Protein 7L71 (pdb70)

CATH classification: 2.30.42.10

Organism: Streptococcus agalactiae serotype V (strain ATCC BAA-611 / 2603 V/R) (NCBI:txid208435)

Nearest PDB structures (foldseek):
  7l71-assembly1_A  TM=1.010E+00  e=3.597E-21  Streptococcus agalactiae A909
  6jjl-assembly1_F-2  TM=8.199E-01  e=2.157E-06  Escherichia coli K-12
  3mh4-assembly2_B  TM=8.148E-01  e=3.159E-06  Escherichia coli K-12
  3pv3-assembly1_A  TM=8.210E-01  e=1.280E-05  Legionella fallonii
  3i18-assembly1_A  TM=8.649E-01  e=2.889E-04  Listeria monocytogenes

Foldseek 3Di:
DQQQFDQQFDWFLQPDDPVVVVVLQEDPPPRAFAFGQDGDPDFCVVPDDGSKTWQDKQNHGHGGPVRVCVVSRVDGQQDKMKTWTDNNHDTDIDITHRNDTNNPPD

Secondary structure (DSSP, 8-state):
-TTSB---B--BGGGS-HHHHHHT---TT--S-EE---B-----BTTB-TT-EEEEETTEE--SHHHHHHHHTTS-TT-EEEEEEEETTEEEEEEEE---BSTT--

Structure (mmCIF, N/CA/C/O backbone):
data_7L71
#
_entry.id   7L71
#
_cell.length_a   88.878
_cell.length_b   29.330
_cell.length_c   35.827
_cell.angle_alpha   90.000
_cell.angle_beta   101.450
_cell.angle_gamma   90.000
#
_symmetry.space_group_name_H-M   'C 1 2 1'
#
loop_
_entity.id
_entity.type
_entity.pdbx_description
1 polymer 'Serine protease'
2 non-polymer 'CHLORIDE ION'
3 water water
#
loop_
_atom_site.group_PDB
_atom_site.id
_atom_site.type_symbol
_atom_site.label_atom_id
_atom_site.label_alt_id
_atom_site.label_comp_id
_atom_site.label_asym_id
_atom_site.label_entity_id
_atom_site.label_seq_id
_atom_site.pdbx_PDB_ins_code
_atom_site.Cartn_x
_atom_site.Cartn_y
_atom_site.Cartn_z
_atom_site.occupancy
_atom_site.B_iso_or_equiv
_atom_site.auth_seq_id
_atom_site.auth_comp_id
_atom_site.auth_asym_id
_atom_site.auth_atom_id
_atom_site.pdbx_PDB_model_num
ATOM 1 N N . GLN A 1 1 ? -3.311 11.988 19.275 1.00 41.67 296 GLN A N 1
ATOM 2 C CA . GLN A 1 1 ? -2.644 11.838 20.605 1.00 38.57 296 GLN A CA 1
ATOM 3 C C . GLN A 1 1 ? -2.417 13.236 21.199 1.00 35.35 296 GLN A C 1
ATOM 4 O O . GLN A 1 1 ? -1.465 13.924 20.767 1.00 35.92 296 GLN A O 1
ATOM 10 N N . VAL A 1 2 ? -3.258 13.628 22.164 1.00 34.97 297 VAL A N 1
ATOM 11 C CA . VAL A 1 2 ? -3.216 14.995 22.772 1.00 34.54 297 VAL A CA 1
ATOM 12 C C . VAL A 1 2 ? -2.005 15.134 23.708 1.00 33.49 297 VAL A C 1
ATOM 13 O O . VAL A 1 2 ? -1.618 16.285 23.976 1.00 34.61 297 VAL A O 1
ATOM 17 N N . GLU A 1 3 ? -1.428 14.020 24.176 1.00 31.59 298 GLU A N 1
ATOM 18 C CA . GLU A 1 3 ? -0.294 14.073 25.145 1.00 31.38 298 GLU A CA 1
ATOM 19 C C . GLU A 1 3 ? 1.024 14.356 24.401 1.00 24.64 298 GLU A C 1
ATOM 20 O O . GLU A 1 3 ? 2.049 14.561 25.082 1.00 30.72 298 GLU A O 1
ATOM 26 N N . ARG A 1 4 ? 0.993 14.369 23.061 1.00 25.99 299 ARG A N 1
ATOM 27 C CA . ARG A 1 4 ? 2.185 14.665 22.220 1.00 24.01 299 ARG A CA 1
ATOM 28 C C . ARG A 1 4 ? 2.603 16.112 22.442 1.00 20.05 299 ARG A C 1
ATOM 29 O O . ARG A 1 4 ? 1.750 16.975 22.656 1.00 19.82 299 ARG A O 1
ATOM 37 N N . PRO A 1 5 ? 3.912 16.436 22.388 1.00 17.88 300 PRO A N 1
ATOM 38 C CA . PRO A 1 5 ? 4.320 17.819 22.565 1.00 16.00 300 PRO A CA 1
ATOM 39 C C . PRO A 1 5 ? 3.768 18.700 21.436 1.00 15.56 300 PRO A C 1
ATOM 40 O O . PRO A 1 5 ? 3.652 18.239 20.297 1.00 18.38 300 PRO A O 1
ATOM 44 N N . ALA A 1 6 ? 3.447 19.942 21.800 1.00 14.87 301 ALA A N 1
ATOM 45 C CA . ALA A 1 6 ? 2.888 20.949 20.878 1.00 15.12 301 ALA A CA 1
ATOM 46 C C . ALA A 1 6 ? 3.785 22.185 20.851 1.00 13.93 301 ALA A C 1
ATOM 47 O O . ALA A 1 6 ? 4.250 22.620 21.891 1.00 14.50 301 ALA A O 1
ATOM 49 N N A LEU A 1 7 ? 4.018 22.750 19.665 0.50 13.07 302 LEU A N 1
ATOM 50 N N B LEU A 1 7 ? 3.964 22.716 19.649 0.50 14.26 302 LEU A N 1
ATOM 51 C CA A LEU A 1 7 ? 4.800 24.015 19.552 0.50 12.26 302 LEU A CA 1
ATOM 52 C CA B LEU A 1 7 ? 4.822 23.888 19.366 0.50 13.64 302 LEU A CA 1
ATOM 53 C C A LEU A 1 7 ? 3.859 25.214 19.573 0.50 12.45 302 LEU A C 1
ATOM 54 C C B LEU A 1 7 ? 3.963 25.164 19.354 0.50 14.23 302 LEU A C 1
ATOM 55 O O A LEU A 1 7 ? 4.264 26.290 20.048 0.50 13.29 302 LEU A O 1
ATOM 56 O O B LEU A 1 7 ? 4.491 26.237 19.694 0.50 15.31 302 LEU A O 1
ATOM 65 N N . GLY A 1 8 ? 2.683 25.044 18.980 1.00 13.78 303 GLY A N 1
ATOM 66 C CA . GLY A 1 8 ? 1.753 26.174 18.883 1.00 14.82 303 GLY A CA 1
ATOM 67 C C . GLY A 1 8 ? 1.998 26.929 17.592 1.00 14.87 303 GLY A C 1
ATOM 68 O O . GLY A 1 8 ? 2.067 28.161 17.649 1.00 18.68 303 GLY A O 1
ATOM 69 N N . ILE A 1 9 ? 2.228 26.213 16.485 1.00 12.04 304 ILE A N 1
ATOM 70 C CA . ILE A 1 9 ? 2.362 26.917 15.181 1.00 11.03 304 ILE A CA 1
ATOM 71 C C . ILE A 1 9 ? 1.406 26.328 14.163 1.00 10.90 304 ILE A C 1
ATOM 72 O O . ILE A 1 9 ? 1.016 25.153 14.269 1.00 12.86 304 ILE A O 1
ATOM 77 N N . SER A 1 10 ? 1.018 27.176 13.228 1.00 10.07 305 SER A N 1
ATOM 78 C CA . SER A 1 10 ? 0.390 26.675 11.990 1.00 10.28 305 SER A CA 1
ATOM 79 C C . SER A 1 10 ? 1.424 26.872 10.878 1.00 9.32 305 SER A C 1
ATOM 80 O O . SER A 1 10 ? 2.302 27.741 10.970 1.00 9.86 305 SER A O 1
ATOM 91 N N . ALA A 1 12 ? 2.732 26.087 6.496 1.00 7.96 307 ALA A N 1
ATOM 92 C CA . ALA A 1 12 ? 2.482 25.764 5.100 1.00 8.13 307 ALA A CA 1
ATOM 93 C C . ALA A 1 12 ? 3.806 25.309 4.489 1.00 8.22 307 ALA A C 1
ATOM 94 O O . ALA A 1 12 ? 4.833 25.947 4.721 1.00 9.29 307 ALA A O 1
ATOM 96 N N . GLY A 1 13 ? 3.784 24.250 3.693 1.00 8.38 308 GLY A N 1
ATOM 97 C CA . GLY A 1 13 ? 5.005 23.834 2.997 1.00 8.50 308 GLY A CA 1
ATOM 98 C C . GLY A 1 13 ? 5.360 24.790 1.870 1.00 7.89 308 GLY A C 1
ATOM 99 O O . GLY A 1 13 ? 4.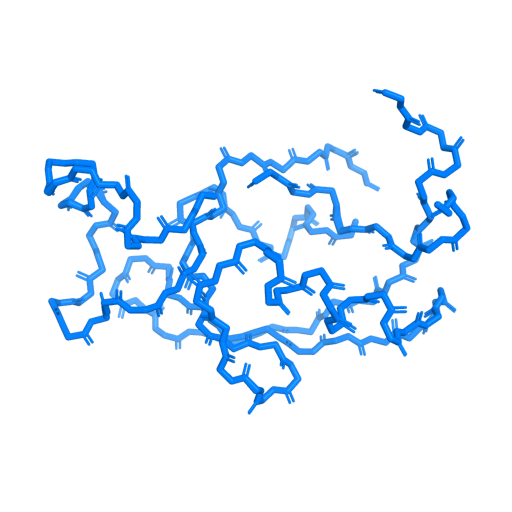472 25.160 1.089 1.00 8.15 308 GLY A O 1
ATOM 100 N N . LEU A 1 14 ? 6.638 25.149 1.732 1.00 8.21 309 LEU A N 1
ATOM 101 C CA . LEU A 1 14 ? 7.050 26.040 0.605 1.00 9.14 309 LEU A CA 1
ATOM 102 C C . LEU A 1 14 ? 6.634 25.456 -0.739 1.00 9.20 309 LEU A C 1
ATOM 103 O O . LEU A 1 14 ? 6.227 26.223 -1.626 1.00 11.19 309 LEU A O 1
ATOM 108 N N . SER A 1 15 ? 6.759 24.148 -0.897 1.00 9.13 310 SER A N 1
ATOM 109 C CA . SER A 1 15 ? 6.471 23.525 -2.212 1.00 10.13 310 SER A CA 1
ATOM 110 C C . SER A 1 15 ? 4.992 23.644 -2.582 1.00 10.51 310 SER A C 1
ATOM 111 O O . SER A 1 15 ? 4.658 23.343 -3.729 1.00 11.92 310 SER A O 1
ATOM 114 N N . ASN A 1 16 ? 4.148 24.099 -1.662 1.00 10.32 311 ASN A N 1
ATOM 115 C CA . ASN A 1 16 ? 2.700 24.221 -1.941 1.00 11.27 311 ASN A CA 1
ATOM 116 C C . ASN A 1 16 ? 2.287 25.671 -2.180 1.00 12.17 311 ASN A C 1
ATOM 117 O O . ASN A 1 16 ? 1.116 25.901 -2.478 1.00 14.39 311 ASN A O 1
ATOM 122 N N . LEU A 1 17 ? 3.212 26.611 -2.069 1.00 10.90 312 LEU A N 1
ATOM 123 C CA . LEU A 1 17 ? 2.831 28.036 -2.138 1.00 10.46 312 LEU A CA 1
ATOM 124 C C . LEU A 1 17 ? 3.118 28.639 -3.505 1.00 11.03 312 LEU A C 1
ATOM 125 O O . LEU A 1 17 ? 4.130 28.360 -4.143 1.00 13.20 312 LEU A O 1
ATOM 130 N N . PRO A 1 18 ? 2.215 29.525 -3.955 1.00 10.52 313 PRO A N 1
ATOM 131 C CA . PRO A 1 18 ? 2.436 30.294 -5.169 1.00 11.25 313 PRO A CA 1
ATOM 132 C C . PRO A 1 18 ? 3.692 31.165 -5.057 1.00 10.40 313 PRO A C 1
ATOM 133 O O . PRO A 1 18 ? 4.062 31.591 -3.970 1.00 10.02 313 PRO A O 1
ATOM 137 N N A SER A 1 19 ? 4.262 31.440 -6.228 0.70 12.47 314 SER A N 1
ATOM 138 N N B SER A 1 19 ? 4.315 31.442 -6.203 0.30 12.34 314 SER A N 1
ATOM 139 C CA A SER A 1 19 ? 5.487 32.251 -6.418 0.70 13.24 314 SER A CA 1
ATOM 140 C CA B SER A 1 19 ? 5.576 32.225 -6.246 0.30 12.88 314 SER A CA 1
ATOM 141 C C A SER A 1 19 ? 5.366 33.587 -5.679 0.70 11.58 314 SER A C 1
ATOM 142 C C B SER A 1 19 ? 5.385 33.615 -5.629 0.30 11.43 314 SER A C 1
ATOM 143 O O A SER A 1 19 ? 6.314 33.983 -4.990 0.70 12.08 314 SER A O 1
ATOM 144 O O B SER A 1 19 ? 6.333 34.095 -4.978 0.30 11.29 314 SER A O 1
ATOM 149 N N . ASP A 1 20 ? 4.220 34.246 -5.811 1.00 11.84 315 ASP A N 1
ATOM 150 C CA . ASP A 1 20 ? 4.043 35.595 -5.223 1.00 13.43 315 ASP A CA 1
ATOM 151 C C . ASP A 1 20 ? 4.076 35.507 -3.698 1.00 12.39 315 ASP A C 1
ATOM 152 O O . ASP A 1 20 ? 4.617 36.433 -3.065 1.00 14.72 315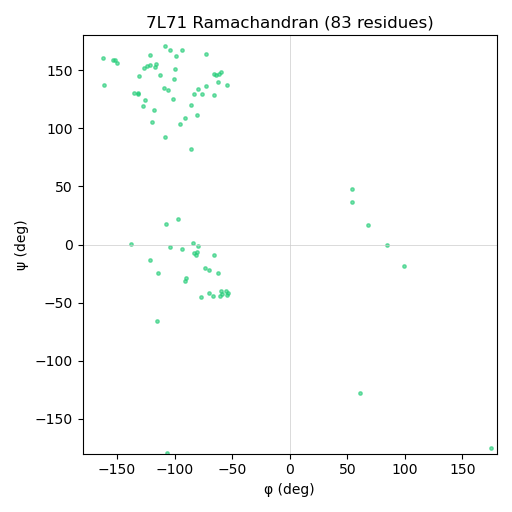 ASP A O 1
ATOM 157 N N . VAL A 1 21 ? 3.511 34.440 -3.135 1.00 10.28 316 VAL A N 1
ATOM 158 C CA . VAL A 1 21 ? 3.501 34.274 -1.657 1.00 10.40 316 VAL A CA 1
ATOM 159 C C . VAL A 1 21 ? 4.945 34.064 -1.189 1.00 9.59 316 VAL A C 1
ATOM 160 O O . VAL A 1 21 ? 5.377 34.688 -0.200 1.00 10.94 316 VAL A O 1
ATOM 164 N N . ILE A 1 22 ? 5.692 33.223 -1.895 1.00 9.14 317 ILE A N 1
ATOM 165 C CA . ILE A 1 22 ? 7.099 32.966 -1.502 1.00 9.68 317 ILE A CA 1
ATOM 166 C C . ILE A 1 22 ? 7.916 34.251 -1.592 1.00 9.58 317 ILE A C 1
ATOM 167 O O . ILE A 1 22 ? 8.710 34.511 -0.694 1.00 9.76 317 ILE A O 1
ATOM 172 N N A SER A 1 23 ? 7.679 35.063 -2.617 0.60 10.71 318 SER A N 1
ATOM 173 N N B SER A 1 23 ? 7.755 35.003 -2.682 0.40 10.87 318 SER A N 1
ATOM 174 C CA A SER A 1 23 ? 8.468 36.311 -2.765 0.60 11.73 318 SER A CA 1
ATOM 175 C CA B SER A 1 23 ? 8.558 36.236 -2.886 0.40 12.20 318 SER A CA 1
ATOM 176 C C A SER A 1 23 ? 8.277 37.229 -1.548 0.60 11.38 318 SER A C 1
ATOM 177 C C B SER A 1 23 ? 8.457 37.146 -1.656 0.40 11.79 318 SER A C 1
ATOM 178 O O A SER A 1 23 ? 9.243 37.909 -1.183 0.60 11.80 318 SER A O 1
ATOM 179 O O B SER A 1 23 ? 9.490 37.700 -1.248 0.40 12.40 318 SER A O 1
ATOM 184 N N A LYS A 1 24 ? 7.089 37.242 -0.936 0.60 11.49 319 LYS A N 1
ATOM 185 N N B LYS A 1 24 ? 7.257 37.263 -1.082 0.40 11.42 319 LYS A N 1
ATOM 186 C CA A LYS A 1 24 ? 6.822 38.141 0.224 0.60 12.94 319 LYS A CA 1
ATOM 187 C CA B LYS A 1 24 ? 6.988 38.155 0.080 0.40 12.02 319 LYS A CA 1
ATOM 188 C C A LYS A 1 24 ? 7.648 37.704 1.446 0.60 11.39 319 LYS A C 1
ATOM 189 C C B LYS A 1 24 ? 7.811 37.751 1.310 0.40 10.72 319 LYS A C 1
ATOM 190 O O A LYS A 1 24 ? 7.814 38.514 2.370 0.60 12.32 319 LYS A O 1
ATOM 191 O O B LYS A 1 24 ? 8.117 38.638 2.125 0.40 11.80 319 LYS A O 1
ATOM 202 N N . LEU A 1 25 ? 8.153 36.471 1.447 1.00 9.62 320 LEU A N 1
ATOM 203 C CA . LEU A 1 25 ? 8.934 35.975 2.615 1.00 9.42 320 LEU A CA 1
ATOM 204 C C . LEU A 1 25 ? 10.348 36.558 2.619 1.00 9.28 320 LEU A C 1
ATOM 205 O O . LEU A 1 25 ? 11.003 36.506 3.666 1.00 10.16 320 LEU A O 1
ATOM 210 N N . LYS A 1 26 ? 10.820 36.998 1.456 1.00 9.44 321 LYS A N 1
ATOM 211 C CA . LYS A 1 26 ? 12.164 37.613 1.293 1.00 10.13 321 LYS A CA 1
ATOM 212 C C . LYS A 1 26 ? 13.238 36.678 1.848 1.00 8.87 321 LYS A C 1
ATOM 213 O O . LYS A 1 26 ? 14.144 37.131 2.557 1.00 10.01 321 LYS A O 1
ATOM 219 N N . ILE A 1 27 ? 13.143 35.419 1.454 1.00 9.29 322 ILE A N 1
ATOM 220 C CA . ILE A 1 27 ? 14.174 34.410 1.783 1.00 8.89 322 ILE A CA 1
ATOM 221 C C . ILE A 1 27 ? 15.088 34.262 0.575 1.00 9.23 322 ILE A C 1
ATOM 222 O O . ILE A 1 27 ? 14.747 34.655 -0.545 1.00 10.25 322 ILE A O 1
ATOM 227 N N . PRO A 1 28 ? 16.295 33.691 0.749 1.00 9.87 323 PRO A N 1
ATOM 228 C CA . PRO A 1 28 ? 17.201 33.527 -0.382 1.00 10.99 323 PRO A CA 1
ATOM 229 C C . PRO A 1 28 ? 16.566 32.626 -1.448 1.00 11.02 323 PRO A C 1
ATOM 230 O O . PRO A 1 28 ? 15.841 31.695 -1.125 1.00 10.20 323 PRO A O 1
ATOM 234 N N . SER A 1 29 ? 16.880 32.910 -2.709 1.00 13.33 324 SER A N 1
ATOM 235 C CA . SER A 1 29 ? 16.280 32.156 -3.838 1.00 14.28 324 SER A CA 1
ATOM 236 C C . SER A 1 29 ? 16.662 30.674 -3.778 1.00 13.75 324 SER A C 1
ATOM 237 O O . SER A 1 29 ? 15.906 29.859 -4.339 1.00 15.57 324 SER A O 1
ATOM 240 N N . ASN A 1 30 ? 17.786 30.337 -3.140 1.00 13.10 325 ASN A N 1
ATOM 241 C CA . ASN A 1 30 ? 18.233 28.916 -3.079 1.00 14.20 325 ASN A CA 1
ATOM 242 C C . ASN A 1 30 ? 17.534 28.165 -1.935 1.00 12.24 325 ASN A C 1
ATOM 243 O O . ASN A 1 30 ? 17.808 26.967 -1.777 1.00 14.82 325 ASN A O 1
ATOM 248 N N . VAL A 1 31 ? 16.634 28.819 -1.194 1.00 10.05 326 VAL A N 1
ATOM 249 C CA . VAL A 1 31 ? 15.842 28.095 -0.158 1.00 9.05 326 VAL A CA 1
ATOM 250 C C . VAL A 1 31 ? 14.517 27.708 -0.797 1.00 8.71 326 VAL A C 1
ATOM 251 O O . VAL A 1 31 ? 13.652 28.572 -0.992 1.00 9.73 326 VAL A O 1
ATOM 255 N N . THR A 1 32 ? 14.380 26.434 -1.152 1.00 8.72 327 THR A N 1
ATOM 256 C CA . THR A 1 32 ? 13.179 25.968 -1.888 1.00 9.73 327 THR A CA 1
ATOM 257 C C . THR A 1 32 ? 12.427 24.865 -1.141 1.00 9.69 327 THR A C 1
ATOM 258 O O . THR A 1 32 ? 11.298 24.570 -1.504 1.00 12.44 327 THR A O 1
ATOM 262 N N . ASN A 1 33 ? 13.041 24.286 -0.122 1.00 9.78 328 ASN A N 1
ATOM 263 C CA . ASN A 1 33 ? 12.453 23.190 0.689 1.00 10.77 328 ASN A CA 1
ATOM 264 C C . ASN A 1 33 ? 12.318 23.692 2.126 1.00 9.89 328 ASN A C 1
ATOM 265 O O . ASN A 1 33 ? 13.343 23.960 2.740 1.00 13.31 328 ASN A O 1
ATOM 270 N N . GLY A 1 34 ? 11.105 23.809 2.644 1.00 7.37 329 GLY A N 1
ATOM 271 C CA . GLY A 1 34 ? 10.960 24.259 4.032 1.00 6.68 329 GLY A CA 1
ATOM 272 C C . GLY A 1 34 ? 9.514 24.442 4.404 1.00 6.46 329 GLY A C 1
ATOM 273 O O . GLY A 1 34 ? 8.612 24.123 3.619 1.00 7.97 329 GLY A O 1
ATOM 274 N N . ILE A 1 35 ? 9.316 24.944 5.609 1.00 6.55 330 ILE A N 1
ATOM 275 C CA . ILE A 1 35 ? 7.976 25.102 6.196 1.00 6.74 330 ILE A CA 1
ATOM 276 C C . ILE A 1 35 ? 7.813 26.534 6.665 1.00 6.05 330 ILE A C 1
ATOM 277 O O . ILE A 1 35 ? 8.545 26.969 7.551 1.00 6.38 330 ILE A O 1
ATOM 282 N N . VAL A 1 36 ? 6.848 27.228 6.102 1.00 6.65 331 VAL A N 1
ATOM 283 C CA . VAL A 1 36 ? 6.568 28.603 6.541 1.00 6.97 331 VAL A CA 1
ATOM 284 C C . VAL A 1 36 ? 5.748 28.554 7.824 1.00 7.04 331 VAL A C 1
ATOM 285 O O . VAL A 1 36 ? 4.752 27.820 7.899 1.00 7.97 331 VAL A O 1
ATOM 289 N N . VAL A 1 37 ? 6.156 29.361 8.791 1.00 7.00 332 VAL A N 1
ATOM 290 C CA . VAL A 1 37 ? 5.371 29.565 10.030 1.00 7.92 332 VAL A CA 1
ATOM 291 C C . VAL A 1 37 ? 4.269 30.574 9.690 1.00 9.00 332 VAL A C 1
ATOM 292 O O . VAL A 1 37 ? 4.551 31.763 9.419 1.00 11.19 332 VAL A O 1
ATOM 296 N N . ALA A 1 38 ? 3.030 30.101 9.680 1.00 9.42 333 ALA A N 1
ATOM 297 C CA . ALA A 1 38 ? 1.895 30.963 9.288 1.00 11.33 333 ALA A CA 1
ATOM 298 C C . ALA A 1 38 ? 1.304 31.684 10.501 1.00 11.93 333 ALA A C 1
ATOM 299 O O . ALA A 1 38 ? 0.709 32.759 10.314 1.00 14.11 333 ALA A O 1
ATOM 301 N N . SER A 1 39 ? 1.411 31.089 11.683 1.00 12.15 334 SER A N 1
ATOM 302 C CA . SER A 1 39 ? 0.870 31.730 12.898 1.00 13.24 334 SER A CA 1
ATOM 303 C C . SER A 1 39 ? 1.508 31.070 14.115 1.00 12.77 334 SER A C 1
ATOM 304 O O . SER A 1 39 ? 2.006 29.936 14.013 1.00 12.27 334 SER A O 1
ATOM 307 N N . ILE A 1 40 ? 1.444 31.777 15.231 1.00 13.87 335 ILE A N 1
ATOM 308 C CA . ILE A 1 40 ? 1.995 31.302 16.527 1.00 13.89 335 ILE A CA 1
ATOM 309 C C . ILE A 1 40 ? 0.942 31.514 17.612 1.00 16.41 335 ILE A C 1
ATOM 310 O O . ILE A 1 40 ? 0.410 32.643 17.711 1.00 19.52 335 ILE A O 1
ATOM 315 N N . GLN A 1 41 ? 0.671 30.467 18.391 1.00 17.69 336 GLN A N 1
ATOM 316 C CA . GLN A 1 41 ? -0.320 30.536 19.497 1.00 19.71 336 GLN A CA 1
ATOM 317 C C . GLN A 1 41 ? 0.332 31.134 20.749 1.00 20.32 336 GLN A C 1
ATOM 318 O O . GLN A 1 41 ? 1.423 30.696 21.128 1.00 19.09 336 GLN A O 1
ATOM 324 N N A SER A 1 42 ? -0.343 32.101 21.375 0.60 22.82 337 SER A N 1
ATOM 325 N N B SER A 1 42 ? -0.340 32.104 21.379 0.40 22.57 337 SER A N 1
ATOM 326 C CA A SER A 1 42 ? 0.173 32.740 22.613 0.60 24.23 337 SER A CA 1
ATOM 327 C CA B SER A 1 42 ? 0.169 32.758 22.615 0.40 23.92 337 SER A CA 1
ATOM 328 C C A SER A 1 42 ? 0.383 31.677 23.697 0.60 22.80 337 SER A C 1
ATOM 329 C C B SER A 1 42 ? 0.356 31.715 23.724 0.40 23.08 337 SER A C 1
ATOM 330 O O A SER A 1 42 ? -0.438 30.734 23.773 0.60 24.02 337 SER A O 1
ATOM 331 O O B SER A 1 42 ? -0.525 30.838 23.863 0.40 24.13 337 SER A O 1
ATOM 336 N N . GLY A 1 43 ? 1.455 31.819 24.480 1.00 22.14 338 GLY A N 1
ATOM 337 C CA . GLY A 1 43 ? 1.733 30.912 25.609 1.00 22.58 338 GLY A CA 1
ATOM 338 C C . GLY A 1 43 ? 2.227 29.526 25.200 1.00 20.27 338 GLY A C 1
ATOM 339 O O . GLY A 1 43 ? 2.439 28.677 26.066 1.00 23.33 338 GLY A O 1
ATOM 348 N N . PRO A 1 45 ? 5.187 27.004 23.204 1.00 11.63 340 PRO A N 1
ATOM 349 C CA . PRO A 1 45 ? 6.645 27.069 23.187 1.00 10.61 340 PRO A CA 1
ATOM 350 C C . PRO A 1 45 ? 7.242 27.897 22.041 1.00 9.29 340 PRO A C 1
ATOM 351 O O . PRO A 1 45 ? 8.289 28.475 22.237 1.00 9.74 340 PRO A O 1
ATOM 355 N N . ALA A 1 46 ? 6.585 27.945 20.884 1.00 9.16 341 ALA A N 1
ATOM 356 C CA . ALA A 1 46 ? 7.159 28.723 19.763 1.00 9.18 341 ALA A CA 1
ATOM 357 C C . ALA A 1 46 ? 7.114 30.236 20.016 1.00 9.62 341 ALA A C 1
ATOM 358 O O . ALA A 1 46 ? 7.881 30.958 19.365 1.00 10.21 341 ALA A O 1
ATOM 360 N N . GLN A 1 47 ? 6.228 30.714 20.891 1.00 11.07 342 GLN A N 1
ATOM 361 C CA . GLN A 1 47 ? 6.127 32.181 21.104 1.00 12.83 342 GLN A CA 1
ATOM 362 C C . GLN A 1 47 ? 7.421 32.719 21.729 1.00 12.56 342 GLN A C 1
ATOM 363 O O . GLN A 1 47 ? 7.885 32.155 22.746 1.00 13.56 342 GLN A O 1
ATOM 369 N N . GLY A 1 48 ? 7.990 33.766 21.126 1.00 13.04 343 GLY A N 1
ATOM 370 C CA . GLY A 1 48 ? 9.260 34.357 21.593 1.00 14.26 343 GLY A CA 1
ATOM 371 C C . GLY A 1 48 ? 10.470 33.620 21.042 1.00 12.88 343 GLY A C 1
ATOM 372 O O . GLY A 1 48 ? 11.607 34.019 21.365 1.00 15.50 343 GLY A O 1
ATOM 373 N N . LYS A 1 49 ? 10.233 32.569 20.254 1.00 10.71 344 LYS A N 1
ATOM 374 C CA . LYS A 1 49 ? 11.330 31.775 19.640 1.00 9.93 344 LYS A CA 1
ATOM 375 C C . LYS A 1 49 ? 11.240 31.955 18.124 1.00 9.36 344 LYS A C 1
ATOM 376 O O . LYS A 1 49 ? 12.156 32.520 17.510 1.00 10.67 344 LYS A O 1
ATOM 382 N N . LEU A 1 50 ? 10.153 31.448 17.555 1.00 9.07 345 LEU A N 1
ATOM 383 C CA . LEU A 1 50 ? 9.874 31.599 16.114 1.00 8.82 345 LEU A CA 1
ATOM 384 C C . LEU A 1 50 ? 8.987 32.820 15.920 1.00 10.14 345 LEU A C 1
ATOM 385 O O . LEU A 1 50 ? 8.464 33.373 16.916 1.00 13.86 345 LEU A O 1
ATOM 390 N N . LYS A 1 51 ? 8.878 33.221 14.665 1.00 9.66 346 LYS A N 1
ATOM 391 C CA . LYS A 1 51 ? 8.046 34.354 14.250 1.00 10.92 346 LYS A CA 1
ATOM 392 C C . LYS A 1 51 ? 7.292 34.006 12.987 1.00 9.99 346 LYS A C 1
ATOM 393 O O . LYS A 1 51 ? 7.756 33.185 12.167 1.00 8.90 346 LYS A O 1
ATOM 399 N N A LYS A 1 52 ? 6.148 34.656 12.818 0.50 11.11 347 LYS A N 1
ATOM 400 N N B LYS A 1 52 ? 6.148 34.649 12.825 0.50 10.87 347 LYS A N 1
ATOM 401 C CA A LYS A 1 52 ? 5.383 34.510 11.566 0.50 11.18 347 LYS A CA 1
ATOM 402 C CA B LYS A 1 52 ? 5.404 34.489 11.567 0.50 10.55 347 LYS A CA 1
ATOM 403 C C A LYS A 1 52 ? 6.326 34.823 10.397 0.50 9.75 347 LYS A C 1
ATOM 404 C C B LYS A 1 52 ? 6.341 34.815 10.400 0.50 9.52 347 LYS A C 1
ATOM 405 O O A LYS A 1 52 ? 7.122 35.776 10.500 0.50 10.25 347 LYS A O 1
ATOM 406 O O B LYS A 1 52 ? 7.118 35.785 10.494 0.50 10.07 347 LYS A O 1
ATOM 417 N N . TYR A 1 53 ? 6.247 34.003 9.348 1.00 9.29 348 TYR A N 1
ATOM 418 C CA . TYR A 1 53 ? 7.019 34.132 8.086 1.00 9.18 348 TYR A CA 1
ATOM 419 C C . TYR A 1 53 ? 8.410 33.518 8.202 1.00 7.87 348 TYR A C 1
ATOM 420 O O . TYR A 1 53 ? 9.092 33.481 7.172 1.00 8.26 348 TYR A O 1
ATOM 429 N N . ASP A 1 54 ? 8.813 33.039 9.376 1.00 7.21 349 ASP A N 1
ATOM 430 C CA . ASP A 1 54 ? 10.046 32.225 9.410 1.00 6.63 349 ASP A CA 1
ATOM 431 C C . ASP A 1 54 ? 9.841 31.011 8.501 1.00 6.13 349 ASP A C 1
ATOM 432 O O . ASP A 1 54 ? 8.725 30.477 8.425 1.00 7.01 349 ASP A O 1
ATOM 437 N N . VAL A 1 55 ? 10.930 30.557 7.900 1.00 5.39 350 VAL A N 1
ATOM 438 C CA . VAL A 1 55 ? 10.884 29.367 7.019 1.00 5.30 350 VAL A CA 1
ATOM 439 C C . VAL A 1 55 ? 11.812 28.323 7.638 1.00 4.89 350 VAL A C 1
ATOM 440 O O . VAL A 1 55 ? 13.043 28.464 7.577 1.00 5.16 350 VAL A O 1
ATOM 444 N N . ILE A 1 56 ? 11.210 27.318 8.248 1.00 4.90 351 ILE A N 1
ATOM 445 C CA . ILE A 1 56 ? 11.966 26.235 8.911 1.00 4.71 351 ILE A CA 1
ATOM 446 C C . ILE A 1 56 ? 12.524 25.299 7.849 1.00 4.77 351 ILE A C 1
ATOM 447 O O . ILE A 1 56 ? 11.779 24.817 6.989 1.00 5.67 351 ILE A O 1
ATOM 452 N N . THR A 1 57 ? 13.816 25.019 7.932 1.00 4.79 352 THR A N 1
ATOM 453 C CA . THR A 1 57 ? 14.475 24.092 6.997 1.00 5.35 352 THR A CA 1
ATOM 454 C C . THR A 1 57 ? 14.985 22.836 7.700 1.00 5.47 352 THR A C 1
ATOM 455 O O . THR A 1 57 ? 15.172 21.837 6.985 1.00 6.47 352 THR A O 1
ATOM 459 N N . LYS A 1 58 ? 15.260 22.877 8.995 1.00 5.23 353 LYS A N 1
ATOM 460 C CA A LYS A 1 58 ? 15.699 21.665 9.724 0.60 5.60 353 LYS A CA 1
ATOM 461 C CA B LYS A 1 58 ? 15.690 21.668 9.729 0.40 5.46 353 LYS A CA 1
ATOM 462 C C . LYS A 1 58 ? 15.112 21.687 11.134 1.00 5.09 353 LYS A C 1
ATOM 463 O O . LYS A 1 58 ? 14.893 22.778 11.700 1.00 5.32 353 LYS A O 1
ATOM 474 N N . VAL A 1 59 ? 14.911 20.497 11.661 1.00 5.33 354 VAL A N 1
ATOM 475 C CA . VAL A 1 59 ? 14.572 20.297 13.086 1.00 5.51 354 VAL A CA 1
ATOM 476 C C . VAL A 1 59 ? 15.516 19.204 13.577 1.00 5.53 354 VAL A C 1
ATOM 477 O O . VAL A 1 59 ? 15.637 18.165 12.902 1.00 6.29 354 VAL A O 1
ATOM 481 N N . ASP A 1 60 ? 16.192 19.433 14.694 1.00 5.62 355 ASP A N 1
ATOM 482 C CA . ASP A 1 60 ? 17.150 18.426 15.221 1.00 6.57 355 ASP A CA 1
ATOM 483 C C . ASP A 1 60 ? 18.169 18.053 14.139 1.00 7.29 355 ASP A C 1
ATOM 484 O O . ASP A 1 60 ? 18.595 16.891 14.067 1.00 8.95 355 ASP A O 1
ATOM 489 N N . ASP A 1 61 ? 18.554 19.041 13.343 1.00 7.31 356 ASP A N 1
ATOM 490 C CA . ASP A 1 61 ? 19.576 18.895 12.280 1.00 9.30 356 ASP A CA 1
ATOM 491 C C . ASP A 1 61 ? 19.100 17.994 11.140 1.00 9.87 356 ASP A C 1
ATOM 492 O O . ASP A 1 61 ? 19.948 17.590 10.337 1.00 13.94 356 ASP A O 1
ATOM 497 N N . LYS A 1 62 ? 17.801 17.745 11.049 1.00 8.72 357 LYS A N 1
ATOM 498 C CA A LYS A 1 62 ? 17.275 16.955 9.930 0.50 9.06 357 LYS A CA 1
ATOM 499 C CA B LYS A 1 62 ? 17.168 16.907 9.987 0.50 9.20 357 LYS A CA 1
ATOM 500 C C . LYS A 1 62 ? 16.433 17.850 9.026 1.00 8.19 357 LYS A C 1
ATOM 501 O O . LYS A 1 62 ? 15.574 18.595 9.506 1.00 6.95 357 LYS A O 1
ATOM 512 N N . GLU A 1 63 ? 16.696 17.766 7.733 1.00 9.25 358 GLU A N 1
ATOM 513 C CA . GLU A 1 63 ? 15.961 18.606 6.769 1.00 9.19 358 GLU A CA 1
ATOM 514 C C . GLU A 1 63 ? 14.472 18.263 6.823 1.00 8.74 358 GLU A C 1
ATOM 515 O O . GLU A 1 63 ? 14.122 17.080 6.880 1.00 10.19 358 GLU A O 1
ATOM 521 N N . VAL A 1 64 ? 13.636 19.302 6.750 1.00 7.75 359 VAL A N 1
ATOM 522 C CA . VAL A 1 64 ? 12.158 19.173 6.709 1.00 8.17 359 VAL A CA 1
ATOM 523 C C . VAL A 1 64 ? 11.642 20.037 5.562 1.00 8.49 359 VAL A C 1
ATOM 524 O O . VAL A 1 64 ? 12.178 21.126 5.310 1.00 9.81 359 VAL A O 1
ATOM 528 N N . ALA A 1 65 ? 10.583 19.572 4.912 1.00 8.65 360 ALA A N 1
ATOM 529 C CA . ALA A 1 65 ? 10.063 20.276 3.717 1.00 9.45 360 ALA A CA 1
ATOM 530 C C . ALA A 1 65 ? 8.535 20.335 3.716 1.00 9.45 360 ALA A C 1
ATOM 531 O O . ALA A 1 65 ? 7.968 20.866 2.758 1.00 10.33 360 ALA A O 1
ATOM 533 N N . SER A 1 66 ? 7.885 19.786 4.730 1.00 8.88 361 SER A N 1
ATOM 534 C CA . SER A 1 66 ? 6.410 19.772 4.782 1.00 9.48 361 SER A CA 1
ATOM 535 C C . SER A 1 66 ? 5.985 19.751 6.232 1.00 8.79 361 SER A C 1
ATOM 536 O O . SER A 1 66 ? 6.733 19.310 7.113 1.00 9.05 361 SER A O 1
ATOM 539 N N . PRO A 1 67 ? 4.739 20.164 6.515 1.00 9.25 362 PRO A N 1
ATOM 540 C CA . PRO A 1 67 ? 4.235 20.055 7.877 1.00 9.36 362 PRO A CA 1
ATOM 541 C C . PRO A 1 67 ? 4.369 18.635 8.449 1.00 9.51 362 PRO A C 1
ATOM 542 O O . PRO A 1 67 ? 4.754 18.499 9.595 1.00 9.84 362 PRO A O 1
ATOM 546 N N . SER A 1 68 ? 4.074 17.611 7.647 1.00 10.00 363 SER A N 1
ATOM 547 C CA A SER A 1 68 ? 4.169 16.220 8.157 0.70 10.93 363 SER A CA 1
ATOM 548 C CA B SER A 1 68 ? 4.181 16.194 8.083 0.30 10.69 363 SER A CA 1
ATOM 549 C C . SER A 1 68 ? 5.614 15.871 8.531 1.00 10.22 363 SER A C 1
ATOM 550 O O . SER A 1 68 ? 5.790 15.110 9.484 1.00 11.25 363 SER A O 1
ATOM 555 N N . ASP A 1 69 ? 6.599 16.393 7.812 1.00 9.68 364 ASP A N 1
ATOM 556 C CA . ASP A 1 69 ? 8.016 16.120 8.150 1.00 9.79 364 ASP A CA 1
ATOM 557 C C . ASP A 1 69 ? 8.300 16.644 9.559 1.00 9.36 364 ASP A C 1
ATOM 558 O O . ASP A 1 69 ? 8.990 15.973 10.332 1.00 10.46 364 ASP A O 1
ATOM 563 N N . LEU A 1 70 ? 7.829 17.849 9.865 1.00 9.18 365 LEU A N 1
ATOM 564 C CA . LEU A 1 70 ? 8.081 18.420 11.204 1.00 9.39 365 LEU A CA 1
ATOM 565 C C . LEU A 1 70 ? 7.277 17.647 12.247 1.00 9.65 365 LEU A C 1
ATOM 566 O O . LEU A 1 70 ? 7.825 17.357 13.315 1.00 10.41 365 LEU A O 1
ATOM 571 N N . GLN A 1 71 ? 6.033 17.301 11.940 1.00 10.17 366 GLN A N 1
ATOM 572 C CA . GLN A 1 71 ? 5.210 16.532 12.907 1.00 11.41 366 GLN A CA 1
ATOM 573 C C . GLN A 1 71 ? 5.890 15.196 13.243 1.00 11.46 366 GLN A C 1
ATOM 574 O O . GLN A 1 71 ? 5.916 14.844 14.426 1.00 12.62 366 GLN A O 1
ATOM 580 N N . SER A 1 72 ? 6.437 14.504 12.245 1.00 11.77 367 SER A N 1
ATOM 581 C CA . SER A 1 72 ? 7.126 13.208 12.491 1.00 12.58 367 SER A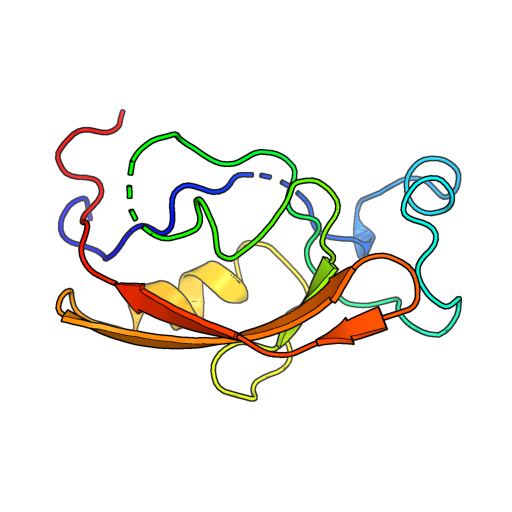 CA 1
ATOM 582 C C . SER A 1 72 ? 8.215 13.382 13.556 1.00 12.53 367 SER A C 1
ATOM 583 O O . SER A 1 72 ? 8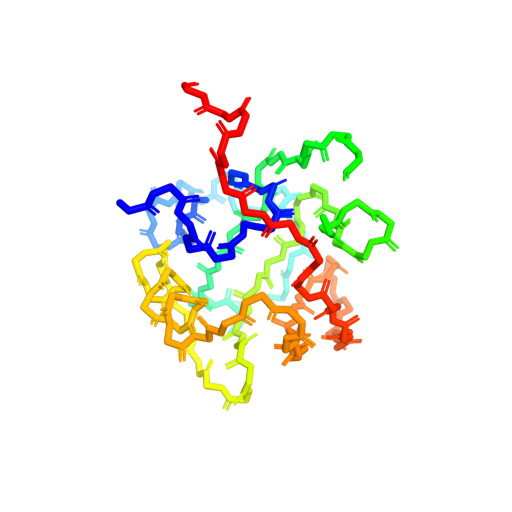.350 12.533 14.447 1.00 13.62 367 SER A O 1
ATOM 586 N N . LEU A 1 73 ? 8.980 14.458 13.461 1.00 11.88 368 LEU A N 1
ATOM 587 C CA . LEU A 1 73 ? 10.099 14.669 14.407 1.00 12.29 368 LEU A CA 1
ATOM 588 C C . LEU A 1 73 ? 9.589 15.144 15.756 1.00 12.97 368 LEU A C 1
ATOM 589 O O . LEU A 1 73 ? 10.062 14.639 16.786 1.00 14.16 368 LEU A O 1
ATOM 594 N N . LEU A 1 74 ? 8.679 16.104 15.733 1.00 13.19 369 LEU A N 1
ATOM 595 C CA . LEU A 1 74 ? 8.149 16.676 16.989 1.00 13.60 369 LEU A CA 1
ATOM 596 C C . LEU A 1 74 ? 7.485 15.567 17.804 1.00 14.66 369 LEU A C 1
ATOM 597 O O . LEU A 1 74 ? 7.742 15.485 19.021 1.00 16.10 369 LEU A O 1
ATOM 602 N N . TYR A 1 75 ? 6.763 14.671 17.135 1.00 16.37 370 TYR A N 1
ATOM 603 C CA . TYR A 1 75 ? 5.997 13.629 17.866 1.00 18.23 370 TYR A CA 1
ATOM 604 C C . TYR A 1 75 ? 6.902 12.449 18.276 1.00 18.49 370 TYR A C 1
ATOM 605 O O . TYR A 1 75 ? 6.419 11.603 19.052 1.00 21.57 370 TYR A O 1
ATOM 614 N N . GLY A 1 76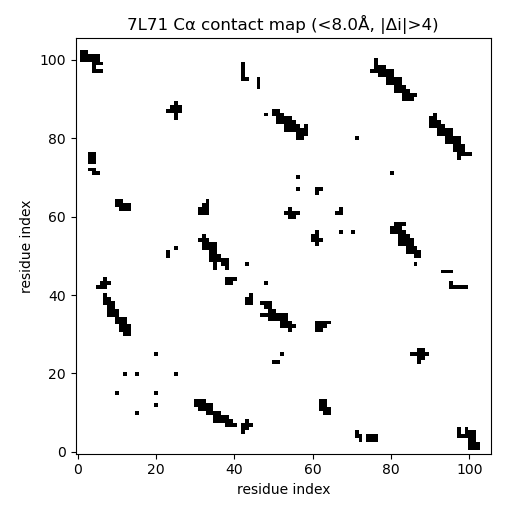 ? 8.151 12.388 17.793 1.00 17.15 371 GLY A N 1
ATOM 615 C CA . GLY A 1 76 ? 9.144 11.392 18.260 1.00 17.53 371 GLY A CA 1
ATOM 616 C C . GLY A 1 76 ? 9.766 11.833 19.580 1.00 15.00 371 GLY A C 1
ATOM 617 O O . GLY A 1 76 ? 10.607 11.101 20.134 1.00 17.69 371 GLY A O 1
ATOM 618 N N . HIS A 1 77 ? 9.356 13.006 20.057 1.00 13.08 372 HIS A N 1
ATOM 619 C CA . HIS A 1 77 ? 9.816 13.559 21.346 1.00 11.18 372 HIS A CA 1
ATOM 620 C C . HIS A 1 77 ? 8.735 13.404 22.406 1.00 12.31 372 HIS A C 1
ATOM 621 O O . HIS A 1 77 ? 7.577 13.108 22.088 1.00 14.76 372 HIS A O 1
ATOM 628 N N . GLN A 1 78 ? 9.157 13.638 23.633 1.00 12.30 373 GLN A N 1
ATOM 629 C CA . GLN A 1 78 ? 8.286 13.661 24.817 1.00 13.97 373 GLN A CA 1
ATOM 630 C C . GLN A 1 78 ? 8.304 15.076 25.395 1.00 12.17 373 GLN A C 1
ATOM 631 O O . GLN A 1 78 ? 9.300 15.821 25.206 1.00 10.98 373 GLN A O 1
ATOM 637 N N . VAL A 1 79 ? 7.242 15.416 26.108 1.00 13.75 374 VAL A N 1
ATOM 638 C CA . VAL A 1 79 ? 7.217 16.698 26.853 1.00 13.65 374 VAL A CA 1
ATOM 639 C C . VAL A 1 79 ? 8.446 16.751 27.761 1.00 12.75 374 VAL A C 1
ATOM 640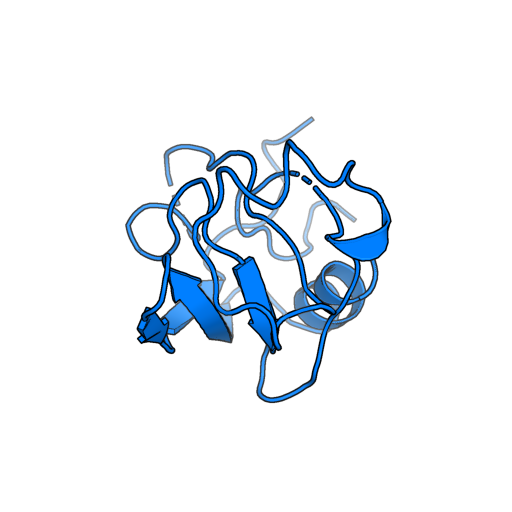 O O . VAL A 1 79 ? 8.806 15.726 28.379 1.00 13.65 374 VAL A O 1
ATOM 644 N N . GLY A 1 80 ? 9.077 17.919 27.799 1.00 12.65 375 GLY A N 1
ATOM 645 C CA . GLY A 1 80 ? 10.291 18.137 28.602 1.00 12.59 375 GLY A CA 1
ATOM 646 C C . GLY A 1 80 ? 11.549 18.056 27.757 1.00 10.85 375 GLY A C 1
ATOM 647 O O . GLY A 1 80 ? 12.598 18.502 28.235 1.00 11.62 375 GLY A O 1
ATOM 648 N N . ASP A 1 81 ? 11.458 17.452 26.577 1.00 9.32 376 ASP A N 1
ATOM 649 C CA . ASP A 1 81 ? 12.599 17.427 25.640 1.00 8.33 376 ASP A CA 1
ATOM 650 C C . ASP A 1 81 ? 12.778 18.817 25.043 1.00 7.32 376 ASP A C 1
ATOM 651 O O . ASP A 1 81 ? 11.866 19.651 25.144 1.00 9.17 376 ASP A O 1
ATOM 656 N N . SER A 1 82 ? 13.935 19.045 24.442 1.00 6.22 377 SER A N 1
ATOM 657 C CA . SER A 1 82 ? 14.168 20.252 23.624 1.00 5.99 377 SER A CA 1
ATOM 658 C C . SER A 1 82 ? 14.447 19.832 22.189 1.00 5.98 377 SER A C 1
ATOM 659 O O . SER A 1 82 ? 14.963 18.732 21.960 1.00 8.02 377 SER A O 1
ATOM 662 N N . ILE A 1 83 ? 14.127 20.731 21.275 1.00 5.73 378 ILE A N 1
ATOM 663 C CA . ILE A 1 83 ? 14.490 20.570 19.853 1.00 5.53 378 ILE A CA 1
ATOM 664 C C . ILE A 1 83 ? 15.338 21.761 19.435 1.00 5.44 378 ILE A C 1
ATOM 665 O O . ILE A 1 83 ? 15.221 22.854 20.004 1.00 7.09 378 ILE A O 1
ATOM 670 N N . THR A 1 84 ? 16.160 21.532 18.423 1.00 5.47 379 THR A N 1
ATOM 671 C CA . THR A 1 84 ? 16.761 22.656 17.685 1.00 5.52 379 THR A CA 1
ATOM 672 C C . THR A 1 84 ? 15.962 22.864 16.408 1.00 4.95 379 THR A C 1
ATOM 673 O O . THR A 1 84 ? 15.386 21.909 15.845 1.00 5.26 379 THR A O 1
ATOM 677 N N . VAL A 1 85 ? 15.944 24.104 15.960 1.00 5.10 380 VAL A N 1
ATOM 678 C CA . VAL A 1 85 ? 15.252 24.475 14.720 1.00 5.26 380 VAL A CA 1
ATOM 679 C C . VAL A 1 85 ? 16.187 25.389 13.934 1.00 5.65 380 VAL A C 1
ATOM 680 O O . VAL A 1 85 ? 16.683 26.364 14.492 1.00 7.33 380 VAL A O 1
ATOM 684 N N . THR A 1 86 ? 16.380 25.077 12.656 1.00 5.13 381 THR A N 1
ATOM 685 C CA . THR A 1 86 ? 17.099 25.952 11.716 1.00 5.16 381 THR A CA 1
ATOM 686 C C . THR A 1 86 ? 16.053 26.589 10.816 1.00 4.60 381 THR A C 1
ATOM 687 O O . THR A 1 86 ? 1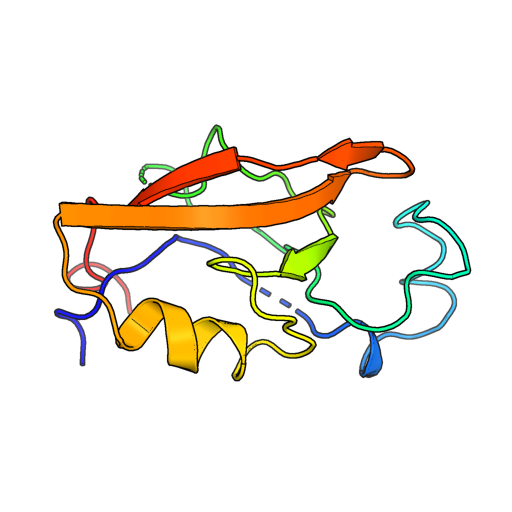5.169 25.877 10.302 1.00 4.95 381 THR A O 1
ATOM 691 N N . PHE A 1 87 ? 16.149 27.887 10.627 1.00 4.82 382 PHE A N 1
ATOM 692 C CA . PHE A 1 87 ? 15.121 28.602 9.868 1.00 5.07 382 PHE A CA 1
ATOM 693 C C . PHE A 1 87 ? 15.724 29.850 9.252 1.00 5.00 382 PHE A C 1
ATOM 694 O O . PHE A 1 87 ? 16.730 30.382 9.715 1.00 6.19 382 PHE A O 1
ATOM 702 N N . TYR A 1 88 ? 15.048 30.313 8.221 1.00 5.05 383 TYR A N 1
ATOM 703 C CA . TYR A 1 88 ? 15.351 31.610 7.594 1.00 5.62 383 TYR A CA 1
ATOM 704 C C . TYR A 1 88 ? 14.327 32.621 8.093 1.00 5.69 383 TYR A C 1
ATOM 705 O O . TYR A 1 88 ? 13.109 32.423 7.970 1.00 6.94 383 TYR A O 1
ATOM 714 N N . ARG A 1 89 ? 14.848 33.702 8.639 1.00 5.98 384 ARG A N 1
ATOM 715 C CA . ARG A 1 89 ? 14.053 34.880 9.022 1.00 6.52 384 ARG A CA 1
ATOM 716 C C . ARG A 1 89 ? 14.459 35.922 7.980 1.00 6.99 384 ARG A C 1
ATOM 717 O O . ARG A 1 89 ? 15.515 36.554 8.115 1.00 7.28 384 ARG A O 1
ATOM 725 N N . GLY A 1 90 ? 13.697 35.985 6.908 1.00 7.84 385 GLY A N 1
ATOM 726 C CA . GLY A 1 90 ? 14.171 36.711 5.730 1.00 8.80 385 GLY A CA 1
ATOM 727 C C . GLY A 1 90 ? 15.456 36.095 5.200 1.00 8.20 385 GLY A C 1
ATOM 728 O O . GLY A 1 90 ? 15.527 34.874 5.021 1.00 8.92 385 GLY A O 1
ATOM 729 N N . GLU A 1 91 ? 16.487 36.916 5.009 1.00 9.65 386 GLU A N 1
ATOM 730 C CA . GLU A 1 91 ? 17.774 36.397 4.474 1.00 11.22 386 GLU A CA 1
ATOM 731 C C . GLU A 1 91 ? 18.632 35.785 5.585 1.00 9.34 386 GLU A C 1
ATOM 732 O O . GLU A 1 91 ? 19.686 35.208 5.266 1.00 12.59 386 GLU A O 1
ATOM 738 N N . ASN A 1 92 ? 18.218 35.916 6.842 1.00 7.65 387 ASN A N 1
ATOM 739 C CA . ASN A 1 92 ? 19.048 35.457 7.975 1.00 7.23 387 ASN A CA 1
ATOM 740 C C . ASN A 1 92 ? 18.829 33.973 8.266 1.00 7.19 387 ASN A C 1
ATOM 741 O O . ASN A 1 92 ? 17.706 33.585 8.634 1.00 8.32 387 ASN A O 1
ATOM 746 N N . LYS A 1 93 ? 19.904 33.196 8.177 1.00 6.88 388 LYS A N 1
ATOM 747 C CA . LYS A 1 93 ? 19.855 31.750 8.481 1.00 6.52 388 LYS A CA 1
ATOM 748 C C . LYS A 1 93 ? 20.191 31.577 9.959 1.00 5.93 388 LYS A C 1
ATOM 749 O O . LYS A 1 93 ? 21.340 31.771 10.346 1.00 6.97 388 LYS A O 1
ATOM 755 N N . GLN A 1 94 ? 19.202 31.216 10.748 1.00 5.99 389 GLN A N 1
ATOM 756 C CA . GLN A 1 94 ? 19.307 31.182 12.208 1.00 5.76 389 GLN A CA 1
ATOM 757 C C . GLN A 1 94 ? 19.016 29.796 12.761 1.00 5.22 389 GLN A C 1
ATOM 758 O O . GLN A 1 94 ? 18.418 28.944 12.090 1.00 5.93 389 GLN A O 1
ATOM 764 N N . THR A 1 95 ? 19.431 29.612 13.999 1.00 6.06 390 THR A N 1
ATOM 765 C CA A THR A 1 95 ? 19.091 28.406 14.776 0.70 6.03 390 THR A CA 1
ATOM 766 C CA B THR A 1 95 ? 19.068 28.399 14.753 0.30 5.91 390 THR A CA 1
ATOM 767 C C . THR A 1 95 ? 18.572 28.835 16.138 1.00 5.74 390 THR A C 1
ATOM 768 O O . THR A 1 95 ? 19.024 29.869 16.671 1.00 7.21 390 THR A O 1
ATOM 775 N N . ILE A 1 96 ? 17.686 28.041 16.688 1.00 5.79 391 ILE A N 1
ATOM 776 C CA . ILE A 1 96 ? 17.190 28.304 18.051 1.00 5.60 391 ILE A CA 1
ATOM 777 C C . ILE A 1 96 ? 16.836 26.975 18.698 1.00 5.36 391 ILE A C 1
ATOM 778 O O . ILE A 1 96 ? 16.518 26.006 18.009 1.00 6.75 391 ILE A O 1
ATOM 783 N N . THR A 1 97 ? 16.852 26.958 20.015 1.00 5.34 392 THR A N 1
ATOM 784 C CA . THR A 1 97 ? 16.448 25.787 20.802 1.00 5.70 392 THR A CA 1
ATOM 785 C C . THR A 1 97 ? 15.114 26.089 21.480 1.00 6.09 392 THR A C 1
ATOM 786 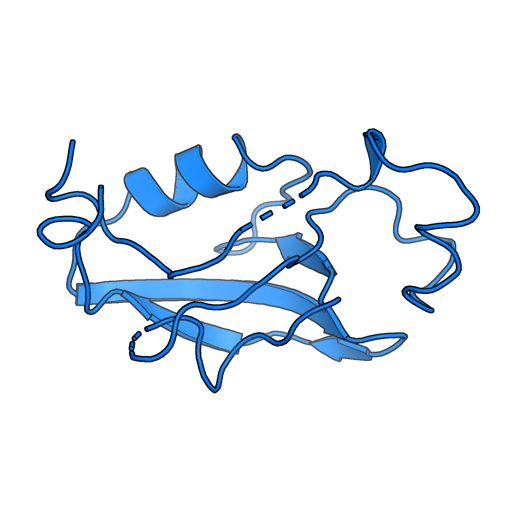O O . THR A 1 97 ? 14.918 27.194 22.036 1.00 7.64 392 THR A O 1
ATOM 790 N N . ILE A 1 98 ? 14.213 25.121 21.413 1.00 5.87 393 ILE A N 1
ATOM 791 C CA . ILE A 1 98 ? 12.866 25.266 22.015 1.00 6.26 393 ILE A CA 1
ATOM 792 C C . ILE A 1 98 ? 12.630 24.099 22.959 1.00 5.93 393 ILE A C 1
ATOM 793 O O . ILE A 1 98 ? 12.756 22.945 22.543 1.00 6.35 393 ILE A O 1
ATOM 798 N N . LYS A 1 99 ? 12.317 24.419 24.208 1.00 6.82 394 LYS A N 1
ATOM 799 C CA . LYS A 1 99 ? 11.938 23.371 25.170 1.00 7.12 394 LYS A CA 1
ATOM 800 C C . LYS A 1 99 ? 10.451 23.063 24.982 1.00 7.40 394 LYS A C 1
ATOM 801 O O . LYS A 1 99 ? 9.607 23.983 24.983 1.00 7.96 394 LYS A O 1
ATOM 807 N N . LEU A 1 100 ? 10.139 21.786 24.844 1.00 7.52 395 LEU A N 1
ATOM 808 C CA . LEU A 1 100 ? 8.760 21.321 24.566 1.00 8.34 395 LEU A CA 1
ATOM 809 C C . LEU A 1 100 ? 8.004 21.165 25.883 1.00 9.62 395 LEU A C 1
ATOM 810 O O . LEU A 1 100 ? 7.886 20.038 26.394 1.00 11.97 395 LEU A O 1
ATOM 815 N N . THR A 1 101 ? 7.492 22.284 26.388 1.00 9.94 396 THR A N 1
ATOM 816 C CA . THR A 1 101 ? 6.886 22.324 27.739 1.00 11.43 396 THR A CA 1
ATOM 817 C C . THR A 1 101 ? 5.374 22.106 27.708 1.00 12.24 396 THR A C 1
ATOM 818 O O . THR A 1 101 ? 4.791 22.030 28.807 1.00 14.23 396 THR A O 1
ATOM 822 N N . LYS A 1 102 ? 4.777 21.993 26.523 1.00 12.01 397 LYS A N 1
ATOM 823 C CA . LYS A 1 102 ? 3.307 21.852 26.404 1.00 13.03 397 LYS A CA 1
ATOM 824 C C . LYS A 1 102 ? 2.893 20.598 25.633 1.00 13.18 397 LYS A C 1
ATOM 825 O O . LYS A 1 102 ? 3.603 20.135 24.742 1.00 12.53 397 LYS A O 1
ATOM 831 N N . THR A 1 103 ? 1.699 20.120 25.950 1.00 15.96 398 THR A N 1
ATOM 832 C CA . THR A 1 103 ? 0.980 19.091 25.157 1.00 16.74 398 THR A CA 1
ATOM 833 C C . THR A 1 103 ? -0.164 19.809 24.428 1.00 14.94 398 THR A C 1
ATOM 834 O O . THR A 1 103 ? -0.296 21.037 24.616 1.00 14.68 398 THR A O 1
ATOM 838 N N . SER A 1 104 ? -0.969 19.076 23.652 1.00 15.16 399 SER A N 1
ATOM 839 C CA . SER A 1 104 ? -2.172 19.644 22.987 1.00 14.82 399 SER A CA 1
ATOM 840 C C . SER A 1 104 ? -3.384 19.332 23.852 1.00 11.90 399 SER A C 1
ATOM 841 O O . SER A 1 104 ? -4.499 19.408 23.320 1.00 13.16 399 SER A O 1
ATOM 844 N N . LYS A 1 105 ? -3.209 19.067 25.148 1.00 11.23 400 LYS A N 1
ATOM 845 C CA A LYS A 1 105 ? -4.384 18.645 25.957 0.60 11.13 400 LYS A CA 1
ATOM 846 C CA B LYS A 1 105 ? -4.381 18.646 25.961 0.40 10.77 400 LYS A CA 1
ATOM 847 C C . LYS A 1 105 ? -5.459 19.737 25.976 1.00 10.24 400 LYS A C 1
ATOM 848 O O . LYS A 1 105 ? -6.626 19.381 26.154 1.00 12.21 400 LYS A O 1
ATOM 859 N N . ASP A 1 106 ? -5.076 21.002 25.803 1.00 9.47 401 ASP A N 1
ATOM 860 C CA . ASP A 1 106 ? -6.076 22.101 25.889 1.00 10.51 401 ASP A CA 1
ATOM 861 C C . ASP A 1 106 ? -6.387 22.699 24.514 1.00 11.23 401 ASP A C 1
ATOM 862 O O . ASP A 1 106 ? -7.008 23.764 24.472 1.00 14.10 401 ASP A O 1
ATOM 867 N N . LEU A 1 107 ? -6.064 21.989 23.437 1.00 10.73 402 LEU A N 1
ATOM 868 C CA . LEU A 1 107 ? -6.334 22.482 22.069 1.00 11.77 402 LEU A CA 1
ATOM 869 C C . LEU A 1 107 ? -7.396 21.598 21.428 1.00 12.23 402 LEU A C 1
ATOM 870 O O . LEU A 1 107 ? -7.450 20.391 21.709 1.00 14.05 402 LEU A O 1
ATOM 875 N N . ALA A 1 108 ? -8.225 22.207 20.598 1.00 12.77 403 ALA A N 1
ATOM 876 C CA . ALA A 1 108 ? -9.199 21.425 19.809 1.00 13.82 403 ALA A CA 1
ATOM 877 C C . ALA A 1 108 ? -9.412 22.100 18.459 1.00 14.42 403 ALA A C 1
ATOM 878 O O . ALA A 1 108 ? -9.109 23.276 18.292 1.00 15.77 403 ALA A O 1
#

Radius of gyration: 13.3 Å; Cα contacts (8 Å, |Δi|>4): 235; chains: 1; bounding box: 29×27×35 Å

Solvent-accessible surface area: 6299 Å² total

B-factor: mean 14.59, std 8.3, range [4.6, 53.68]

InterPro domains:
  IPR001478 PDZ domain [PF13180] (300-395)
  IPR001478 PDZ domain [PS50106] (286-386)
  IPR001478 PDZ domain [SM00228] (300-386)
  IPR001940 Peptidase S1C [PR00834] (118-130)
  IPR001940 Peptidase S1C [PR00834] (139-159)
  IPR001940 Peptidase S1C [PR00834] (180-204)
  IPR001940 Peptidase S1C [PR00834] (222-239)
  IPR001940 Peptidase S1C [PR00834] (244-261)
  IPR001940 Peptidase S1C [PR00834] (344-356)
  IPR009003 Peptidase S1, PA clan [SSF50494] (54-292)
  IPR036034 PDZ superfamily [G3DSA:2.30.42.10] (303-403)
  IPR036034 PDZ superfamily [SSF50156] (328-399)
  IPR051201 Chloroplastic and Bacterial Serine Proteases [PTHR43343] (50-396)

Sequence (106 aa):
QVERPALLGISAGLSNLPSSDVISSKKLKIPSNVTNGIVVASIQSSGPAQGKLKKKYDVITKKVDDKKEVASPSSDLQSLLYGHQVGDSITVTFYRGENKQTTITIKLTKTSKKDLA